Protein AF-0000000074579316 (afdb_homodimer)

Solvent-accessible surface area (backbone atoms only — not comparable to full-atom values): 9052 Å² total; per-residue (Å²): 106,76,42,41,49,76,72,46,48,65,29,41,30,30,28,72,85,68,45,52,38,27,25,34,63,45,39,34,28,31,66,82,79,35,32,50,54,26,35,30,27,44,66,36,94,74,20,88,62,74,72,35,94,82,63,50,35,78,43,57,41,86,37,53,75,48,77,76,86,42,36,31,25,46,46,83,76,66,63,72,79,124,106,76,42,41,50,78,74,45,48,65,29,41,30,32,27,71,86,68,45,51,40,26,24,34,64,46,40,33,29,31,66,84,80,36,31,50,53,25,33,30,28,46,68,36,94,75,20,87,62,72,73,37,92,82,68,54,34,76,44,56,42,86,37,53,74,48,76,78,86,42,37,32,25,45,45,82,77,64,64,74,80,123

Foldseek 3Di:
DDDDVVLQFQAWEAEPVGFGFFGFHAFDADPVVRDTQWTWGQGDPRHLDDQDPVRTDTGGPVQFDDDDRHTYGHVVVVPPPD/DDDDVVLQFQAWEAEPVGFGFFGFHAFDADPVVRDTQWTWGQGDPRHLDDQDPVRTDTGGPVQFDDDDRHTYGHVVVVPPPD

Structure (mmCIF, N/CA/C/O backbone):
data_AF-0000000074579316-model_v1
#
loop_
_entity.id
_entity.type
_entity.pdbx_description
1 polymer 'PRC-barrel domain-containing protein'
#
loop_
_atom_site.group_PDB
_atom_site.id
_atom_site.type_symbol
_atom_site.label_atom_id
_atom_site.label_alt_id
_atom_site.label_comp_id
_atom_site.label_asym_id
_atom_site.label_entity_id
_atom_site.label_seq_id
_atom_site.pdbx_PDB_ins_code
_atom_site.Cartn_x
_atom_site.Cartn_y
_atom_site.Cartn_z
_atom_site.occupancy
_atom_site.B_iso_or_equiv
_atom_site.auth_seq_id
_atom_site.auth_comp_id
_atom_site.auth_asym_id
_atom_site.auth_atom_id
_atom_site.pdbx_PDB_model_num
ATOM 1 N N . MET A 1 1 ? 14.195 -3.689 2.486 1 87.06 1 MET A N 1
ATOM 2 C CA . MET A 1 1 ? 14.086 -2.98 1.215 1 87.06 1 MET A CA 1
ATOM 3 C C . MET A 1 1 ? 12.742 -2.262 1.11 1 87.06 1 MET A C 1
ATOM 5 O O . MET A 1 1 ? 11.75 -2.695 1.705 1 87.06 1 MET A O 1
ATOM 9 N N . LYS A 1 2 ? 12.711 -1.121 0.513 1 94.12 2 LYS A N 1
ATOM 10 C CA . LYS A 1 2 ? 11.531 -0.271 0.383 1 94.12 2 LYS A CA 1
ATOM 11 C C . LYS A 1 2 ? 11.047 -0.227 -1.062 1 94.12 2 LYS A C 1
ATOM 13 O O . LYS A 1 2 ? 11.844 -0.279 -1.996 1 94.12 2 LYS A O 1
ATOM 18 N N . LEU A 1 3 ? 9.75 -0.25 -1.155 1 95.25 3 LEU A N 1
ATOM 19 C CA . LEU A 1 3 ? 9.18 -0.063 -2.484 1 95.25 3 LEU A CA 1
ATOM 20 C C . LEU A 1 3 ? 7.941 0.827 -2.426 1 95.25 3 LEU A C 1
ATOM 22 O O . LEU A 1 3 ? 7.375 1.041 -1.351 1 95.25 3 LEU A O 1
ATOM 26 N N . SER A 1 4 ? 7.605 1.386 -3.555 1 96.81 4 SER A N 1
ATOM 27 C CA . SER A 1 4 ? 6.395 2.191 -3.658 1 96.81 4 SER A CA 1
ATOM 28 C C . SER A 1 4 ? 5.254 1.4 -4.293 1 96.81 4 SER A C 1
ATOM 30 O O . SER A 1 4 ? 5.484 0.355 -4.906 1 96.81 4 SER A O 1
ATOM 32 N N . PHE A 1 5 ? 4.035 1.906 -4.113 1 97.88 5 PHE A N 1
ATOM 33 C CA . PHE A 1 5 ? 2.924 1.242 -4.789 1 97.88 5 PHE A CA 1
ATOM 34 C C . PHE A 1 5 ? 3.018 1.431 -6.297 1 97.88 5 PHE A C 1
ATOM 36 O O . PHE A 1 5 ? 2.693 0.52 -7.062 1 97.88 5 PHE A O 1
ATOM 43 N N . LYS A 1 6 ? 3.391 2.584 -6.699 1 96.81 6 LYS A N 1
ATOM 44 C CA . LYS A 1 6 ? 3.486 2.852 -8.133 1 96.81 6 LYS A CA 1
ATOM 45 C C . LYS A 1 6 ? 4.441 1.874 -8.805 1 96.81 6 LYS A C 1
ATOM 47 O O . LYS A 1 6 ? 4.238 1.495 -9.961 1 96.81 6 LYS A O 1
ATOM 52 N N . SER A 1 7 ? 5.5 1.479 -8.078 1 96.56 7 SER A N 1
ATOM 53 C CA . SER A 1 7 ? 6.43 0.501 -8.633 1 96.56 7 SER A CA 1
ATOM 54 C C . SER A 1 7 ? 5.848 -0.907 -8.578 1 96.56 7 SER A C 1
ATOM 56 O O . SER A 1 7 ? 6.254 -1.78 -9.352 1 96.56 7 SER A O 1
ATOM 58 N N . LEU A 1 8 ? 5.004 -1.162 -7.672 1 97.62 8 LEU A N 1
ATOM 59 C CA . LEU A 1 8 ? 4.402 -2.475 -7.465 1 97.62 8 LEU A CA 1
ATOM 60 C C . LEU A 1 8 ? 3.244 -2.701 -8.43 1 97.62 8 LEU A C 1
ATOM 62 O O . LEU A 1 8 ? 3.068 -3.809 -8.945 1 97.62 8 LEU A O 1
ATOM 66 N N . ASN A 1 9 ? 2.457 -1.656 -8.602 1 97.62 9 ASN A N 1
ATOM 67 C CA . ASN A 1 9 ? 1.292 -1.729 -9.477 1 97.62 9 ASN A CA 1
ATOM 68 C C . ASN A 1 9 ? 1.673 -2.209 -10.875 1 97.62 9 ASN A C 1
ATOM 70 O O . ASN A 1 9 ? 2.654 -1.737 -11.453 1 97.62 9 ASN A O 1
ATOM 74 N N . GLY A 1 10 ? 0.905 -3.172 -11.352 1 97.5 10 GLY A N 1
ATOM 75 C CA . GLY A 1 10 ? 1.122 -3.691 -12.688 1 97.5 10 GLY A CA 1
ATOM 76 C C . GLY A 1 10 ? 2.236 -4.719 -12.758 1 97.5 10 GLY A C 1
ATOM 77 O O . GLY A 1 10 ? 2.455 -5.34 -13.805 1 97.5 10 GLY A O 1
ATOM 78 N N . ARG A 1 11 ? 2.924 -4.945 -11.758 1 97.81 11 ARG A N 1
ATOM 79 C CA . ARG A 1 11 ? 4.012 -5.918 -11.758 1 97.81 11 ARG A CA 1
ATOM 80 C C . ARG A 1 11 ? 3.473 -7.34 -11.867 1 97.81 11 ARG A C 1
ATOM 82 O O . ARG A 1 11 ? 2.467 -7.68 -11.242 1 97.81 11 ARG A O 1
ATOM 89 N N . SER A 1 12 ? 4.254 -8.219 -12.547 1 98 12 SER A N 1
ATOM 90 C CA . SER A 1 12 ? 3.867 -9.617 -12.711 1 98 12 SER A CA 1
ATOM 91 C C . SER A 1 12 ? 4.02 -10.391 -11.406 1 98 12 SER A C 1
ATOM 93 O O . SER A 1 12 ? 4.957 -10.148 -10.641 1 98 12 SER A O 1
ATOM 95 N N . ILE A 1 13 ? 3.059 -11.289 -11.211 1 97.81 13 ILE A N 1
ATOM 96 C CA . ILE A 1 13 ? 3.1 -12.219 -10.086 1 97.81 13 ILE A CA 1
ATOM 97 C C . ILE A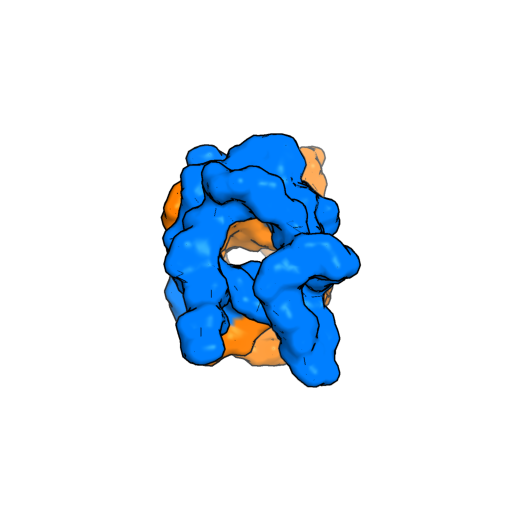 1 13 ? 3.322 -13.641 -10.594 1 97.81 13 ILE A C 1
ATOM 99 O O . ILE A 1 13 ? 2.598 -14.109 -11.469 1 97.81 13 ILE A O 1
ATOM 103 N N . VAL A 1 14 ? 4.293 -14.289 -10 1 97.44 14 VAL A N 1
ATOM 104 C CA . VAL A 1 14 ? 4.559 -15.68 -10.352 1 97.44 14 VAL A CA 1
ATOM 105 C C . VAL A 1 14 ? 4.613 -16.531 -9.086 1 97.44 14 VAL A C 1
ATOM 107 O O . VAL A 1 14 ? 4.918 -16.031 -8.008 1 97.44 14 VAL A O 1
ATOM 110 N N . GLY A 1 15 ? 4.273 -17.797 -9.266 1 96.5 15 GLY A N 1
ATOM 111 C CA . GLY A 1 15 ? 4.383 -18.75 -8.164 1 96.5 15 GLY A CA 1
ATOM 112 C C . GLY A 1 15 ? 5.77 -19.344 -8.031 1 96.5 15 GLY A C 1
ATOM 113 O O . GLY A 1 15 ? 6.516 -19.422 -9.008 1 96.5 15 GLY A O 1
ATOM 114 N N . SER A 1 16 ? 5.988 -19.812 -6.82 1 95.88 16 SER A N 1
ATOM 115 C CA . SER A 1 16 ? 7.289 -20.406 -6.508 1 95.88 16 SER A CA 1
ATOM 116 C C . SER A 1 16 ? 7.516 -21.688 -7.289 1 95.88 16 SER A C 1
ATOM 118 O O . SER A 1 16 ? 8.648 -22.156 -7.41 1 95.88 16 SER A O 1
ATOM 120 N N . LEU A 1 17 ? 6.5 -22.25 -7.828 1 93.75 17 LEU A N 1
ATOM 121 C CA . LEU A 1 17 ? 6.629 -23.484 -8.609 1 93.75 17 LEU A CA 1
ATOM 122 C C . LEU A 1 17 ? 6.535 -23.188 -10.102 1 93.75 17 LEU A C 1
ATOM 124 O O . LEU A 1 17 ? 6.426 -24.125 -10.914 1 93.75 17 LEU A O 1
ATOM 128 N N . GLY A 1 18 ? 6.582 -21.938 -10.367 1 94.56 18 GLY A N 1
ATOM 129 C CA . GLY A 1 18 ? 6.676 -21.562 -11.766 1 94.56 18 GLY A CA 1
ATOM 130 C C . GLY A 1 18 ? 5.336 -21.203 -12.383 1 94.56 18 GLY A C 1
ATOM 131 O O . GLY A 1 18 ? 5.227 -21.062 -13.602 1 94.56 18 GLY A O 1
ATOM 132 N N . SER A 1 19 ? 4.289 -21.094 -11.711 1 94.44 19 SER A N 1
ATOM 133 C CA . SER A 1 19 ? 2.996 -20.703 -12.258 1 94.44 19 SER A CA 1
ATOM 134 C C . SER A 1 19 ? 2.965 -19.219 -12.578 1 94.44 19 SER A C 1
ATOM 136 O O . SER A 1 19 ? 3.588 -18.406 -11.883 1 94.44 19 SER A O 1
ATOM 138 N N . ILE A 1 20 ? 2.252 -18.922 -13.68 1 95 20 ILE A N 1
ATOM 139 C CA . ILE A 1 20 ? 1.929 -17.531 -13.977 1 95 20 ILE A CA 1
ATOM 140 C C . ILE A 1 20 ? 0.592 -17.172 -13.336 1 95 20 ILE A C 1
ATOM 142 O O . ILE A 1 20 ? -0.456 -17.688 -13.734 1 95 20 ILE A O 1
ATOM 146 N N . ILE A 1 21 ? 0.662 -16.297 -12.383 1 93.69 21 ILE A N 1
ATOM 147 C CA . ILE A 1 21 ? -0.518 -15.969 -11.586 1 93.69 21 ILE A CA 1
ATOM 148 C C . ILE A 1 21 ? -1.256 -14.789 -12.211 1 93.69 21 ILE A C 1
ATOM 150 O O . ILE A 1 21 ? -2.467 -14.852 -12.438 1 93.69 21 ILE A O 1
ATOM 154 N N . GLY A 1 22 ? -0.572 -13.688 -12.461 1 95.38 22 GLY A N 1
ATOM 155 C CA . GLY A 1 22 ? -1.178 -12.477 -12.992 1 95.38 22 GLY A CA 1
ATOM 156 C C . GLY A 1 22 ? -0.361 -11.227 -12.719 1 95.38 22 GLY A C 1
ATOM 157 O O . GLY A 1 22 ? 0.868 -11.25 -12.82 1 95.38 22 GLY A O 1
ATOM 158 N N . THR A 1 23 ? -1.091 -10.148 -12.492 1 96.81 23 THR A N 1
ATOM 159 C CA . THR A 1 23 ? -0.422 -8.883 -12.211 1 96.81 23 THR A CA 1
ATOM 160 C C . THR A 1 23 ? -1.065 -8.188 -11.016 1 96.81 23 THR A C 1
ATOM 162 O O . THR A 1 23 ? -2.252 -8.383 -10.734 1 96.81 23 THR A O 1
ATOM 165 N N . VAL A 1 24 ? -0.238 -7.363 -10.312 1 97.12 24 VAL A N 1
ATOM 166 C CA . VAL A 1 24 ? -0.752 -6.594 -9.188 1 97.12 24 VAL A CA 1
ATOM 167 C C . VAL A 1 24 ? -1.685 -5.496 -9.695 1 97.12 24 VAL A C 1
ATOM 169 O O . VAL A 1 24 ? -1.307 -4.703 -10.562 1 97.12 24 VAL A O 1
ATOM 172 N N . ASP A 1 25 ? -2.871 -5.453 -9.18 1 96.5 25 ASP A N 1
ATOM 173 C CA . ASP A 1 25 ? -3.842 -4.422 -9.531 1 96.5 25 ASP A CA 1
ATOM 174 C C . ASP A 1 25 ? -3.984 -3.396 -8.414 1 96.5 25 ASP A C 1
ATOM 176 O O . ASP A 1 25 ? -4.051 -2.193 -8.672 1 96.5 25 ASP A O 1
ATOM 180 N N . ASP A 1 26 ? -4.109 -3.852 -7.211 1 97.44 26 ASP A N 1
ATOM 181 C CA . ASP A 1 26 ? -4.297 -3.025 -6.023 1 97.44 26 ASP A CA 1
ATOM 182 C C . ASP A 1 26 ? -3.834 -3.76 -4.766 1 97.44 26 ASP A C 1
ATOM 184 O O . ASP A 1 26 ? -3.342 -4.887 -4.848 1 97.44 26 ASP A O 1
ATOM 188 N N . ILE A 1 27 ? -3.877 -3.059 -3.674 1 97.75 27 ILE A N 1
ATOM 189 C CA . ILE A 1 27 ? -3.568 -3.672 -2.387 1 97.75 27 ILE A CA 1
ATOM 190 C C . ILE A 1 27 ? -4.676 -3.354 -1.385 1 97.75 27 ILE A C 1
ATOM 192 O O . ILE A 1 27 ? -5.375 -2.346 -1.52 1 97.75 27 ILE A O 1
ATOM 196 N N . VAL A 1 28 ? -4.871 -4.242 -0.486 1 97.25 28 VAL A N 1
ATOM 197 C CA . VAL A 1 28 ? -5.754 -4.035 0.655 1 97.25 28 VAL A CA 1
ATOM 198 C C . VAL A 1 28 ? -4.926 -3.799 1.916 1 97.25 28 VAL A C 1
ATOM 200 O O . VAL A 1 28 ? -4.031 -4.586 2.232 1 97.25 28 VAL A O 1
ATOM 203 N N . ILE A 1 29 ? -5.27 -2.768 2.625 1 97.94 29 ILE A N 1
ATOM 204 C CA . ILE A 1 29 ? -4.453 -2.301 3.74 1 97.94 29 ILE A CA 1
ATOM 205 C C . ILE A 1 29 ? -5.281 -2.305 5.023 1 97.94 29 ILE A C 1
ATOM 207 O O . ILE A 1 29 ? -6.453 -1.922 5.016 1 97.94 29 ILE A O 1
ATOM 211 N N . ASP A 1 30 ? -4.738 -2.777 6.109 1 97.56 30 ASP A N 1
ATOM 212 C CA . ASP A 1 30 ? -5.301 -2.523 7.434 1 97.56 30 ASP A CA 1
ATOM 213 C C . ASP A 1 30 ? -5.035 -1.085 7.875 1 97.56 30 ASP A C 1
ATOM 215 O O . ASP A 1 30 ? -3.898 -0.722 8.172 1 97.56 30 ASP A O 1
ATOM 219 N N . GLU A 1 31 ? -6.012 -0.296 7.941 1 94.62 31 GLU A N 1
ATOM 220 C CA . GLU A 1 31 ? -5.875 1.133 8.211 1 94.62 31 GLU A CA 1
ATOM 221 C C . GLU A 1 31 ? -5.238 1.382 9.57 1 94.62 31 GLU A C 1
ATOM 223 O O . GLU A 1 31 ? -4.496 2.35 9.75 1 94.62 31 GLU A O 1
ATOM 228 N N . LYS A 1 32 ? -5.473 0.589 10.516 1 94.19 32 LYS A N 1
ATOM 229 C CA . LYS A 1 32 ? -5.008 0.794 11.883 1 94.19 32 LYS A CA 1
ATOM 230 C C . LYS A 1 32 ? -3.521 0.479 12.016 1 94.19 32 LYS A C 1
ATOM 232 O O . LYS A 1 32 ? -2.766 1.25 12.609 1 94.19 32 LYS A O 1
ATOM 237 N N . THR A 1 33 ? -3.133 -0.579 11.406 1 95 33 THR A N 1
ATOM 238 C CA . THR A 1 33 ? -1.755 -1.016 11.594 1 95 33 THR A CA 1
ATOM 239 C C . THR A 1 33 ? -0.868 -0.518 10.461 1 95 33 THR A C 1
ATOM 241 O O . THR A 1 33 ? 0.356 -0.463 10.594 1 95 33 THR A O 1
ATOM 244 N N . GLY A 1 34 ? -1.455 -0.202 9.328 1 96.31 34 GLY A N 1
ATOM 245 C CA . GLY A 1 34 ? -0.673 0.161 8.156 1 96.31 34 GLY A CA 1
ATOM 246 C C . GLY A 1 34 ? -0.026 -1.032 7.48 1 96.31 34 GLY A C 1
ATOM 247 O O . GLY A 1 34 ? 0.999 -0.892 6.809 1 96.31 34 GLY A O 1
ATOM 248 N N . ARG A 1 35 ? -0.541 -2.191 7.699 1 97.19 35 ARG A N 1
ATOM 249 C CA . ARG A 1 35 ? -0.017 -3.396 7.062 1 97.19 35 ARG A CA 1
ATOM 250 C C . ARG A 1 35 ? -0.853 -3.779 5.848 1 97.19 35 ARG A C 1
ATOM 252 O O . ARG A 1 35 ? -2.082 -3.68 5.875 1 97.19 35 ARG A O 1
ATOM 259 N N . ILE A 1 36 ? -0.127 -4.289 4.828 1 98.19 36 ILE A N 1
ATOM 260 C CA . ILE A 1 36 ? -0.838 -4.855 3.688 1 98.19 36 ILE A CA 1
ATOM 261 C C . ILE A 1 36 ? -1.409 -6.219 4.062 1 98.19 36 ILE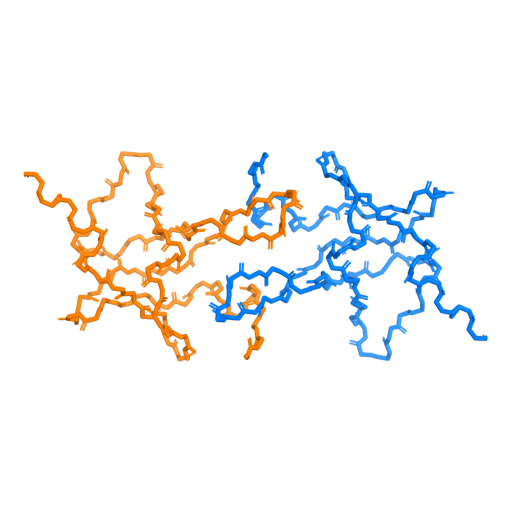 A C 1
ATOM 263 O O . ILE A 1 36 ? -0.682 -7.094 4.535 1 98.19 36 ILE A O 1
ATOM 267 N N . ILE A 1 37 ? -2.705 -6.332 3.822 1 97.5 37 ILE A N 1
ATOM 268 C CA . ILE A 1 37 ? -3.389 -7.594 4.086 1 97.5 37 ILE A CA 1
ATOM 269 C C . ILE A 1 37 ? -3.281 -8.508 2.865 1 97.5 37 ILE A C 1
ATOM 271 O O . ILE A 1 37 ? -2.922 -9.68 2.988 1 97.5 37 ILE A O 1
ATOM 275 N N . SER A 1 38 ? -3.588 -7.992 1.703 1 96.62 38 SER A N 1
ATOM 276 C CA . SER A 1 38 ? -3.602 -8.797 0.485 1 96.62 38 SER A CA 1
ATOM 277 C C . SER A 1 38 ? -3.328 -7.938 -0.747 1 96.62 38 SER A C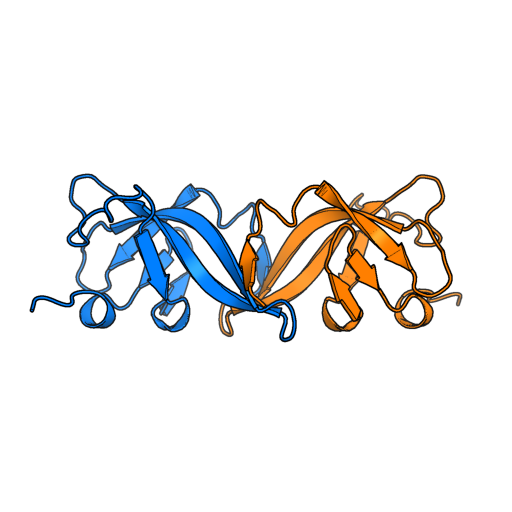 1
ATOM 279 O O . SER A 1 38 ? -3.441 -6.711 -0.693 1 96.62 38 SER A O 1
ATOM 281 N N . LEU A 1 39 ? -2.914 -8.625 -1.787 1 96.5 39 LEU A N 1
ATOM 282 C CA . LEU A 1 39 ? -2.875 -8.062 -3.133 1 96.5 39 LEU A CA 1
ATOM 283 C C . LEU A 1 39 ? -4.172 -8.359 -3.883 1 96.5 39 LEU A C 1
ATOM 285 O O . LEU A 1 39 ? -4.691 -9.477 -3.814 1 96.5 39 LEU A O 1
ATOM 289 N N . ASN A 1 40 ? -4.742 -7.301 -4.457 1 94.88 40 ASN A N 1
ATOM 290 C CA . ASN A 1 40 ? -5.742 -7.527 -5.496 1 94.88 40 ASN A CA 1
ATOM 291 C C . ASN A 1 40 ? -5.094 -7.703 -6.867 1 94.88 40 ASN A C 1
ATOM 293 O O . ASN A 1 40 ? -4.281 -6.875 -7.285 1 94.88 40 ASN A O 1
ATOM 297 N N . ILE A 1 41 ? -5.48 -8.773 -7.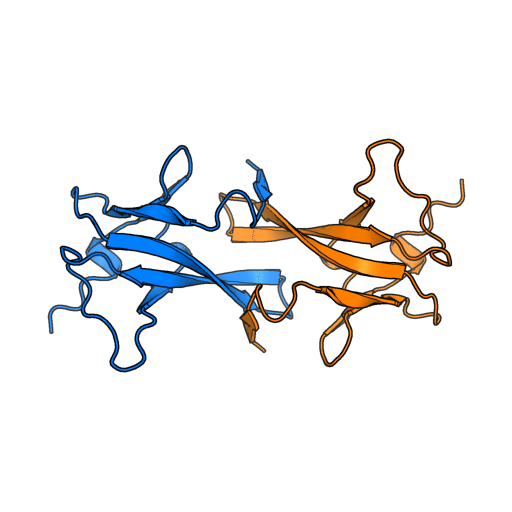52 1 94.62 41 ILE A N 1
ATOM 298 C CA . ILE A 1 41 ? -4.719 -9.094 -8.719 1 94.62 41 ILE A CA 1
ATOM 299 C C . ILE A 1 41 ? -5.66 -9.188 -9.922 1 94.62 41 ILE A C 1
ATOM 301 O O . ILE A 1 41 ? -6.863 -9.406 -9.758 1 94.62 41 ILE A O 1
ATOM 305 N N . GLU A 1 42 ? -5.172 -8.875 -11.055 1 93.06 42 GLU A N 1
ATOM 306 C CA . GLU A 1 42 ? -5.73 -9.289 -12.336 1 93.06 42 GLU A CA 1
ATOM 307 C C . GLU A 1 42 ? -5.152 -10.633 -12.789 1 93.06 42 GLU A C 1
ATOM 309 O O . GLU A 1 42 ? -4.004 -10.695 -13.234 1 93.06 42 GLU A O 1
ATOM 314 N N . PRO A 1 43 ? -5.941 -11.586 -12.719 1 91.88 43 PRO A N 1
ATOM 315 C CA . PRO A 1 43 ? -5.406 -12.914 -13.016 1 91.88 43 PRO A CA 1
ATOM 316 C C . PRO A 1 43 ? -5.016 -13.078 -14.484 1 91.88 43 PRO A C 1
ATOM 318 O O . PRO A 1 43 ? -5.672 -12.516 -15.367 1 91.88 43 PRO A O 1
ATOM 321 N N . SER A 1 44 ? -3.916 -13.875 -14.672 1 91.94 44 SER A N 1
ATOM 322 C CA . SER A 1 44 ? -3.582 -14.305 -16.031 1 91.94 44 SER A CA 1
ATOM 323 C C . SER A 1 44 ? -4.535 -15.391 -16.516 1 91.94 44 SER A C 1
ATOM 325 O O . SER A 1 44 ? -5.184 -16.062 -15.711 1 91.94 44 SER A O 1
ATOM 327 N N . GLU A 1 45 ? -4.625 -15.469 -17.828 1 89.5 45 GLU A N 1
ATOM 328 C CA . GLU A 1 45 ? -5.438 -16.547 -18.406 1 89.5 45 GLU A CA 1
ATOM 329 C C . GLU A 1 45 ? -4.945 -17.906 -17.953 1 89.5 45 GLU A C 1
ATOM 331 O O . GLU A 1 45 ? -5.734 -18.844 -17.828 1 89.5 45 GLU A O 1
ATOM 336 N N . GLN A 1 46 ? -3.682 -18.031 -17.672 1 89.19 46 GLN A N 1
ATOM 337 C CA . GLN A 1 46 ? -3.062 -19.312 -17.312 1 89.19 46 GLN A CA 1
ATOM 338 C C . GLN A 1 46 ? -3.023 -19.5 -15.797 1 89.19 46 GLN A C 1
ATOM 340 O O . GLN A 1 46 ? -2.492 -20.5 -15.305 1 89.19 46 GLN A O 1
ATOM 345 N N . SER A 1 47 ? -3.484 -18.609 -15.086 1 90.06 47 SER A N 1
ATOM 346 C CA . SER A 1 47 ? -3.391 -18.641 -13.633 1 90.06 47 SER A CA 1
ATOM 347 C C . SER A 1 47 ? -4.07 -19.891 -13.062 1 90.06 47 SER A C 1
ATOM 349 O O . SER A 1 47 ? -5.195 -20.219 -13.445 1 90.06 47 SER A O 1
ATOM 351 N N . PRO A 1 48 ? -3.422 -20.531 -12.156 1 85.88 48 PRO A N 1
ATOM 352 C CA . PRO A 1 48 ? -4.102 -21.641 -11.477 1 85.88 48 PRO A CA 1
ATOM 353 C C . PRO A 1 48 ? -5.203 -21.156 -10.539 1 85.88 48 PRO A C 1
ATOM 355 O O . PRO A 1 48 ? -5.973 -21.969 -10.016 1 85.88 48 PRO A O 1
ATOM 358 N N . ILE A 1 49 ? -5.203 -19.891 -10.273 1 79.62 49 ILE A N 1
ATOM 359 C CA . ILE A 1 49 ? -6.223 -19.312 -9.406 1 79.62 49 ILE A CA 1
ATOM 360 C C . ILE A 1 49 ? -7.449 -18.938 -10.242 1 79.62 49 ILE A C 1
ATOM 362 O O . ILE A 1 49 ? -7.332 -18.25 -11.25 1 79.62 49 ILE A O 1
ATOM 366 N N . SER A 1 50 ? -8.594 -19.484 -9.812 1 74.25 50 SER A N 1
ATOM 367 C CA . SER A 1 50 ? -9.82 -19.172 -10.523 1 74.25 50 SER A CA 1
ATOM 368 C C . SER A 1 50 ? -10.266 -17.734 -10.242 1 74.25 50 SER A C 1
ATOM 370 O O . SER A 1 50 ? -10.203 -17.281 -9.102 1 74.25 50 SER A O 1
ATOM 372 N N . PRO A 1 51 ? -10.469 -17.062 -11.383 1 68.44 51 PRO A N 1
ATOM 373 C CA . PRO A 1 51 ? -10.992 -15.727 -11.141 1 68.44 51 PRO A CA 1
ATOM 374 C C . PRO A 1 51 ? -12.25 -15.727 -10.273 1 68.44 51 PRO A C 1
ATOM 376 O O . PRO A 1 51 ? -13.062 -16.656 -10.359 1 68.44 51 PRO A O 1
ATOM 379 N N . SER A 1 52 ? -12.203 -15.031 -9.148 1 63.5 52 SER A N 1
ATOM 380 C CA . SER A 1 52 ? -13.461 -14.883 -8.43 1 63.5 52 SER A CA 1
ATOM 381 C C . SER A 1 52 ? -14.5 -14.156 -9.273 1 63.5 52 SER A C 1
ATOM 383 O O . SER A 1 52 ? -14.148 -13.445 -10.227 1 63.5 52 SER A O 1
ATOM 385 N N . SER A 1 53 ? -15.734 -14.648 -9.094 1 57.97 53 SER A N 1
ATOM 386 C CA . SER A 1 53 ? -16.859 -14.07 -9.82 1 57.97 53 SER A CA 1
ATOM 387 C C . SER A 1 53 ? -16.734 -12.555 -9.938 1 57.97 53 SER A C 1
ATOM 389 O O . SER A 1 53 ? -17.234 -11.953 -10.891 1 57.97 53 SER A O 1
ATOM 391 N N . GLU A 1 54 ? -16.156 -11.953 -8.969 1 56.5 54 GLU A N 1
ATOM 392 C CA . GLU A 1 54 ? -16.172 -10.5 -9.023 1 56.5 54 GLU A CA 1
ATOM 393 C C . GLU A 1 54 ? -14.883 -9.961 -9.656 1 56.5 54 GLU A C 1
ATOM 395 O O . GLU A 1 54 ? -14.703 -8.75 -9.773 1 56.5 54 GLU A O 1
ATOM 400 N N . ASN A 1 55 ? -14.172 -10.789 -10.422 1 55.44 55 ASN A N 1
ATOM 401 C CA . ASN A 1 55 ? -13.062 -10.422 -11.289 1 55.44 55 ASN A CA 1
ATOM 402 C C . ASN A 1 55 ? -11.828 -10.031 -10.492 1 55.44 55 ASN A C 1
ATOM 404 O O . ASN A 1 55 ? -10.891 -9.445 -11.031 1 55.44 55 ASN A O 1
ATOM 408 N N . TYR A 1 56 ? -11.875 -9.93 -9.211 1 61.47 56 TYR A N 1
ATOM 409 C CA . TYR A 1 56 ? -10.672 -9.617 -8.445 1 61.47 56 TYR A CA 1
ATOM 410 C C . TYR A 1 56 ? -10.289 -10.781 -7.543 1 61.47 56 TYR A C 1
ATOM 412 O O . TYR A 1 56 ? -11.156 -11.484 -7.02 1 61.47 56 TYR A O 1
ATOM 420 N N . THR A 1 57 ? -9.125 -11.297 -7.844 1 82.81 57 THR A N 1
ATOM 421 C CA . THR A 1 57 ? -8.609 -12.32 -6.945 1 82.81 57 THR A CA 1
ATOM 422 C C . THR A 1 57 ? -7.688 -11.711 -5.895 1 82.81 57 THR A C 1
ATOM 424 O O . THR A 1 57 ? -7.02 -10.703 -6.156 1 82.81 57 THR A O 1
ATOM 427 N N . PHE A 1 58 ? -7.848 -12.234 -4.762 1 89.44 58 PHE A N 1
ATOM 428 C CA . PHE A 1 58 ? -7.047 -11.781 -3.635 1 89.44 58 PHE A CA 1
ATOM 429 C C . PHE A 1 58 ? -5.934 -12.773 -3.326 1 89.44 58 PHE A C 1
ATOM 431 O O . PHE A 1 58 ? -6.164 -13.984 -3.289 1 89.44 58 PHE A O 1
ATOM 438 N N . VAL A 1 59 ? -4.723 -12.273 -3.209 1 93.06 59 VAL A N 1
ATOM 439 C CA . VAL A 1 59 ? -3.561 -13.039 -2.771 1 93.06 59 VAL A CA 1
ATOM 440 C C . VAL A 1 59 ? -3.049 -12.484 -1.442 1 93.06 59 VAL A C 1
ATOM 442 O O . VAL A 1 59 ? -2.635 -11.328 -1.364 1 93.06 59 VAL A O 1
ATOM 445 N N . PRO A 1 60 ? -3.072 -13.32 -0.405 1 96 60 PRO A N 1
ATOM 446 C CA . PRO A 1 60 ? -2.551 -12.82 0.869 1 96 60 PRO A CA 1
ATOM 447 C C . PRO A 1 60 ? -1.093 -12.375 0.777 1 96 60 PRO A C 1
ATOM 449 O O . PRO A 1 60 ? -0.265 -13.086 0.196 1 96 60 PRO A O 1
ATOM 452 N N . TYR A 1 61 ? -0.805 -11.211 1.409 1 97.31 61 TYR A N 1
ATOM 453 C CA . TYR A 1 61 ? 0.551 -10.68 1.295 1 97.31 61 TYR A CA 1
ATOM 454 C C . TYR A 1 61 ? 1.557 -11.617 1.955 1 97.31 61 TYR A C 1
ATOM 456 O O . TYR A 1 61 ? 2.711 -11.695 1.531 1 97.31 61 TYR A O 1
ATOM 464 N N . ARG A 1 62 ? 1.156 -12.328 2.969 1 97.06 62 ARG A N 1
ATOM 465 C CA . ARG A 1 62 ? 2.047 -13.227 3.701 1 97.06 62 ARG A CA 1
ATOM 466 C C . ARG A 1 62 ? 2.6 -14.312 2.787 1 97.06 62 ARG A C 1
ATOM 468 O O . ARG A 1 62 ? 3.562 -15 3.141 1 97.06 62 ARG A O 1
ATOM 475 N N . THR A 1 63 ? 1.951 -14.516 1.649 1 96.81 63 THR A N 1
ATOM 476 C CA . THR A 1 63 ? 2.451 -15.539 0.739 1 96.81 63 THR A CA 1
ATOM 477 C C . THR A 1 63 ? 3.598 -15 -0.108 1 96.81 63 THR A C 1
ATOM 479 O O . THR A 1 63 ? 4.297 -15.758 -0.778 1 96.81 63 THR A O 1
ATOM 482 N N . VAL A 1 64 ? 3.779 -13.719 -0.189 1 97.94 64 VAL A N 1
ATOM 483 C CA . VAL A 1 64 ? 4.852 -13.102 -0.968 1 97.94 64 VAL A CA 1
ATOM 484 C C . VAL A 1 64 ? 6.203 -13.492 -0.38 1 97.94 64 VAL A C 1
ATOM 486 O O . VAL A 1 64 ? 6.441 -13.32 0.818 1 97.94 64 VAL A O 1
ATOM 489 N N . THR A 1 65 ? 7.09 -13.945 -1.243 1 97.06 65 THR A N 1
ATOM 490 C CA . THR A 1 65 ? 8.375 -14.43 -0.761 1 97.06 65 THR A CA 1
ATOM 491 C C . THR A 1 65 ? 9.516 -13.547 -1.27 1 97.06 65 THR A C 1
ATOM 493 O O . THR A 1 65 ? 10.578 -13.484 -0.656 1 97.06 65 THR A O 1
ATOM 496 N N . ALA A 1 66 ? 9.305 -12.883 -2.414 1 96.44 66 ALA A N 1
ATOM 497 C CA . ALA A 1 66 ? 10.32 -11.984 -2.969 1 96.44 66 ALA A CA 1
ATOM 498 C C . ALA A 1 66 ? 9.703 -11 -3.953 1 96.44 66 ALA A C 1
ATOM 500 O O . ALA A 1 66 ? 8.734 -11.32 -4.645 1 96.44 66 ALA A O 1
ATOM 501 N N . ILE A 1 67 ? 10.305 -9.82 -3.988 1 97.75 67 ILE A N 1
ATOM 502 C CA . ILE A 1 67 ? 9.961 -8.82 -4.996 1 97.75 67 ILE A CA 1
ATOM 503 C C . ILE A 1 67 ? 11.242 -8.258 -5.625 1 97.75 67 ILE A C 1
ATOM 505 O O . ILE A 1 67 ? 12.078 -7.684 -4.93 1 97.75 67 ILE A O 1
ATOM 509 N N . ARG A 1 68 ? 11.359 -8.344 -6.883 1 94.75 68 ARG A N 1
ATOM 510 C CA . ARG A 1 68 ? 12.414 -7.727 -7.688 1 94.75 68 ARG A CA 1
ATOM 511 C C . ARG A 1 68 ? 11.852 -7.188 -9 1 94.75 68 ARG A C 1
ATOM 513 O O . ARG A 1 68 ? 11.273 -6.098 -9.031 1 94.75 68 ARG A O 1
ATOM 520 N N . ASP A 1 69 ? 11.984 -7.984 -10.023 1 96.81 69 ASP A N 1
ATOM 521 C CA . ASP A 1 69 ? 11.328 -7.625 -11.281 1 96.81 69 ASP A CA 1
ATOM 522 C C . ASP A 1 69 ? 9.891 -8.125 -11.312 1 96.81 69 ASP A C 1
ATOM 524 O O . ASP A 1 69 ? 9.039 -7.531 -11.969 1 96.81 69 ASP A O 1
ATOM 528 N N . VAL A 1 70 ? 9.695 -9.211 -10.633 1 98.06 70 VAL A N 1
ATOM 529 C CA . VAL A 1 70 ? 8.367 -9.773 -10.445 1 98.06 70 VAL A CA 1
ATOM 530 C C . VAL A 1 70 ? 8.109 -9.992 -8.953 1 98.06 70 VAL A C 1
ATOM 532 O O . VAL A 1 70 ? 9.016 -9.875 -8.133 1 98.06 70 VAL A O 1
ATOM 535 N N . VAL A 1 71 ? 6.824 -10.211 -8.648 1 98.44 71 VAL A N 1
ATOM 536 C CA . VAL A 1 71 ? 6.434 -10.648 -7.316 1 98.44 71 VAL A CA 1
ATOM 537 C C . VAL A 1 71 ? 6.355 -12.18 -7.281 1 98.44 71 VAL A C 1
ATOM 539 O O . VAL A 1 71 ? 5.598 -12.781 -8.039 1 98.44 71 VAL A O 1
ATOM 542 N N . VAL A 1 72 ? 7.074 -12.75 -6.41 1 98.31 72 VAL A N 1
ATOM 543 C CA . VAL A 1 72 ? 7.039 -14.195 -6.242 1 98.31 72 VAL A CA 1
ATOM 544 C C . VAL A 1 72 ? 6.195 -14.555 -5.02 1 98.31 72 VAL A C 1
ATOM 546 O O . VAL A 1 72 ? 6.367 -13.969 -3.947 1 98.31 72 VAL A O 1
ATOM 549 N N . ILE A 1 73 ? 5.293 -15.539 -5.215 1 97.44 73 ILE A N 1
ATOM 550 C CA . ILE A 1 73 ? 4.477 -15.969 -4.082 1 97.44 73 ILE A CA 1
ATOM 551 C C . ILE A 1 73 ? 4.645 -17.469 -3.869 1 97.44 73 ILE A C 1
ATOM 553 O O . ILE A 1 73 ? 5.039 -18.203 -4.785 1 97.44 73 ILE A O 1
ATOM 557 N N . ASP A 1 74 ? 4.383 -17.859 -2.635 1 96.88 74 ASP A N 1
ATOM 558 C CA . ASP A 1 74 ? 4.273 -19.281 -2.324 1 96.88 74 ASP A CA 1
ATOM 559 C C . ASP A 1 74 ? 2.947 -19.844 -2.822 1 96.88 74 ASP A C 1
ATOM 561 O O . ASP A 1 74 ? 1.928 -19.75 -2.135 1 96.88 74 ASP A O 1
ATOM 565 N N . GLU A 1 75 ? 3.014 -20.453 -3.902 1 92.31 75 GLU A N 1
ATOM 566 C CA . GLU A 1 75 ? 1.767 -20.859 -4.543 1 92.31 75 GLU A CA 1
ATOM 567 C C . GLU A 1 75 ? 1.162 -22.078 -3.842 1 92.31 75 GLU A C 1
ATOM 569 O O . GLU A 1 75 ? 0.001 -22.422 -4.074 1 92.31 75 GLU A O 1
ATOM 574 N N . SER A 1 76 ? 1.826 -22.734 -2.975 1 91.38 76 SER A N 1
ATOM 575 C CA . SER A 1 76 ? 1.279 -23.844 -2.203 1 91.38 76 SER A CA 1
ATOM 576 C C . SER A 1 76 ? 0.239 -23.359 -1.198 1 91.38 76 SER A C 1
ATOM 578 O O . SER A 1 76 ? -0.569 -24.141 -0.705 1 91.38 76 SER A O 1
ATOM 580 N N . LYS A 1 77 ? 0.252 -22.109 -0.967 1 88.25 77 LYS A N 1
ATOM 581 C CA . LYS A 1 77 ? -0.643 -21.531 0.035 1 88.25 77 LYS A CA 1
ATOM 582 C C . LYS A 1 77 ? -1.896 -20.953 -0.614 1 88.25 77 LYS A C 1
ATOM 584 O O . LYS A 1 77 ? -2.787 -20.453 0.078 1 88.25 77 LYS A O 1
ATOM 589 N N . ILE A 1 78 ? -1.994 -20.797 -1.836 1 80.75 78 ILE A N 1
ATOM 590 C CA . ILE A 1 78 ? -3.16 -20.219 -2.488 1 80.75 78 ILE A CA 1
ATOM 591 C C . ILE A 1 78 ? -3.994 -21.312 -3.141 1 80.75 78 ILE A C 1
ATOM 593 O O . ILE A 1 78 ? -5.18 -21.125 -3.424 1 80.75 78 ILE A O 1
ATOM 597 N N . ASN A 1 79 ? -3.498 -22.391 -3.672 1 63.62 79 ASN A N 1
ATOM 598 C CA . ASN A 1 79 ? -4.156 -23.5 -4.352 1 63.62 79 ASN A CA 1
ATOM 599 C C . ASN A 1 79 ? -5.148 -24.219 -3.436 1 63.62 79 ASN A C 1
ATOM 601 O O . ASN A 1 79 ? -4.762 -24.781 -2.408 1 63.62 79 ASN A O 1
ATOM 605 N N . ALA A 1 80 ? -6.254 -23.516 -2.93 1 51.34 80 ALA A N 1
ATOM 606 C CA . ALA A 1 80 ? -7.227 -24.422 -2.32 1 51.34 80 ALA A CA 1
ATOM 607 C C . ALA A 1 80 ? -7.754 -25.422 -3.342 1 51.34 80 ALA A C 1
ATOM 609 O O . ALA A 1 80 ? -8.539 -25.078 -4.223 1 51.34 80 ALA A O 1
ATOM 610 N N . LYS A 1 81 ? -7.141 -26.203 -4.078 1 45.22 81 LYS A N 1
ATOM 611 C CA . LYS A 1 81 ? -7.844 -27.375 -4.574 1 45.22 81 LYS A CA 1
ATOM 612 C C . LYS A 1 81 ? -8.609 -28.078 -3.453 1 45.22 81 LYS A C 1
ATOM 614 O O . LYS A 1 81 ? -8.016 -28.547 -2.48 1 45.22 81 LYS A O 1
ATOM 619 N N . ALA A 1 82 ? -9.812 -27.641 -3.055 1 36.25 82 ALA A N 1
ATOM 620 C CA . ALA A 1 82 ? -10.789 -28.594 -2.566 1 36.25 82 ALA A CA 1
ATOM 621 C C . ALA A 1 82 ? -11.172 -29.594 -3.658 1 36.25 82 ALA A C 1
ATOM 623 O O . ALA A 1 82 ? -11.234 -29.234 -4.84 1 36.25 82 ALA A O 1
ATOM 624 N N . MET B 1 1 ? -10.336 -1.969 10.266 1 87.25 1 MET B N 1
ATOM 625 C CA . MET B 1 1 ? -10.922 -1.494 9.016 1 87.25 1 MET B CA 1
ATOM 626 C C . MET B 1 1 ? -9.93 -1.652 7.859 1 87.25 1 MET B C 1
ATOM 628 O O . MET B 1 1 ? -8.719 -1.604 8.07 1 87.25 1 MET B O 1
ATOM 632 N N . LYS B 1 2 ? -10.406 -2 6.707 1 94.12 2 LYS B N 1
ATOM 633 C CA . LYS B 1 2 ? -9.602 -2.256 5.516 1 94.12 2 LYS B CA 1
ATOM 634 C C . LYS B 1 2 ? -9.82 -1.175 4.461 1 94.12 2 LYS B C 1
ATOM 636 O O . LYS B 1 2 ? -10.93 -0.645 4.332 1 94.12 2 LYS B O 1
ATOM 641 N N . LEU B 1 3 ? -8.727 -0.831 3.848 1 95.31 3 LEU B N 1
ATOM 642 C CA . LEU B 1 3 ? -8.852 0.086 2.721 1 95.31 3 LEU B CA 1
ATOM 643 C C . LEU B 1 3 ? -7.922 -0.321 1.583 1 95.31 3 LEU B C 1
ATOM 645 O O . LEU B 1 3 ? -6.996 -1.109 1.784 1 95.31 3 LEU B O 1
ATOM 649 N N . SER B 1 4 ? -8.25 0.156 0.41 1 96.81 4 SER B N 1
ATOM 650 C CA . SER B 1 4 ? -7.395 -0.083 -0.749 1 96.81 4 SER B CA 1
ATOM 651 C C . SER B 1 4 ? -6.527 1.132 -1.056 1 96.81 4 SER B C 1
ATOM 653 O O . SER B 1 4 ? -6.785 2.229 -0.556 1 96.81 4 SER B O 1
ATOM 655 N N . PHE B 1 5 ? -5.469 0.906 -1.855 1 97.88 5 PHE B N 1
ATOM 656 C CA . PHE B 1 5 ? -4.672 2.057 -2.262 1 97.88 5 PHE B CA 1
ATOM 657 C C . PHE B 1 5 ? -5.469 2.965 -3.193 1 97.88 5 PHE B C 1
ATOM 659 O O . PHE B 1 5 ? -5.348 4.188 -3.129 1 97.88 5 PHE B O 1
ATOM 666 N N . LYS B 1 6 ? -6.203 2.377 -4.059 1 96.88 6 LYS B N 1
ATOM 667 C CA . LYS B 1 6 ? -6.984 3.172 -5 1 96.88 6 LYS B CA 1
ATOM 668 C C . LYS B 1 6 ? -7.926 4.121 -4.266 1 96.88 6 LYS B C 1
ATOM 670 O O . LYS B 1 6 ? -8.188 5.23 -4.738 1 96.88 6 LYS B O 1
ATOM 675 N N . SER B 1 7 ? -8.43 3.664 -3.105 1 96.62 7 SER B N 1
ATOM 676 C CA . SER B 1 7 ? -9.297 4.531 -2.316 1 96.62 7 SER B CA 1
ATOM 677 C C . SER B 1 7 ? -8.484 5.582 -1.562 1 96.62 7 SER B C 1
ATOM 679 O O . SER B 1 7 ? -9.016 6.633 -1.188 1 96.62 7 SER B O 1
ATOM 681 N N . LEU B 1 8 ? -7.293 5.293 -1.264 1 97.69 8 LEU B N 1
ATOM 682 C CA . LEU B 1 8 ? -6.414 6.172 -0.498 1 97.69 8 LEU B CA 1
ATOM 683 C C . LEU B 1 8 ? -5.789 7.234 -1.395 1 97.69 8 LEU B C 1
ATOM 685 O O . LEU B 1 8 ? -5.648 8.391 -0.987 1 97.69 8 LEU B O 1
ATOM 689 N N . ASN B 1 9 ? -5.395 6.805 -2.568 1 97.62 9 ASN B N 1
ATOM 690 C CA . ASN B 1 9 ? -4.758 7.699 -3.529 1 97.62 9 ASN B CA 1
ATOM 691 C C . ASN B 1 9 ? -5.617 8.93 -3.803 1 97.62 9 ASN B C 1
ATOM 693 O O . ASN B 1 9 ? -6.824 8.812 -4.016 1 97.62 9 ASN B O 1
ATOM 697 N N . GLY B 1 10 ? -4.969 10.078 -3.736 1 97.5 10 GLY B N 1
ATOM 698 C CA . GLY B 1 10 ? -5.648 11.328 -4.027 1 97.5 10 GLY B CA 1
ATOM 699 C C . GLY B 1 10 ? -6.445 11.859 -2.848 1 97.5 10 GLY B C 1
ATOM 700 O O . GLY B 1 10 ? -6.977 12.969 -2.902 1 97.5 10 GLY B O 1
ATOM 701 N N . ARG B 1 11 ? -6.547 11.164 -1.821 1 97.81 11 ARG B N 1
ATOM 702 C CA . ARG B 1 11 ? -7.301 11.617 -0.657 1 97.81 11 ARG B CA 1
ATOM 703 C C . ARG B 1 11 ? -6.594 12.789 0.031 1 97.81 11 ARG B C 1
ATOM 705 O O . ARG B 1 11 ? -5.371 12.781 0.169 1 97.81 11 ARG B O 1
ATOM 712 N N . SER B 1 12 ? -7.406 13.711 0.605 1 98.06 12 SER B N 1
ATOM 713 C CA . SER B 1 12 ? -6.859 14.859 1.317 1 98.06 12 SER B CA 1
ATOM 714 C C . SER B 1 12 ? -6.258 14.445 2.654 1 98.06 12 SER B C 1
ATOM 716 O O . SER B 1 12 ? -6.785 13.562 3.334 1 98.06 12 SER B O 1
ATOM 718 N N . ILE B 1 13 ? -5.145 15.117 2.959 1 97.88 13 ILE B N 1
ATOM 719 C CA . ILE B 1 13 ? -4.496 14.953 4.254 1 97.88 13 ILE B CA 1
ATOM 720 C C . ILE B 1 13 ? -4.625 16.234 5.066 1 97.88 13 ILE B C 1
ATOM 722 O O . ILE B 1 13 ? -4.289 17.328 4.582 1 97.88 13 ILE B O 1
ATOM 726 N N . VAL B 1 14 ? -5.086 16.078 6.285 1 97.5 14 VAL B N 1
ATOM 727 C CA . VAL B 1 14 ? -5.195 17.234 7.18 1 97.5 14 VAL B CA 1
ATOM 728 C C . VAL B 1 14 ? -4.508 16.922 8.508 1 97.5 14 VAL B C 1
ATOM 730 O O . VAL B 1 14 ? -4.391 15.758 8.898 1 97.5 14 VAL B O 1
ATOM 733 N N . GLY B 1 15 ? -4.039 17.969 9.141 1 96.5 15 GLY B N 1
ATOM 734 C CA . GLY B 1 15 ? -3.449 17.828 10.469 1 96.5 15 GLY B CA 1
ATOM 735 C C . GLY B 1 15 ? -4.473 17.875 11.586 1 96.5 15 GLY B C 1
ATOM 736 O O . GLY B 1 15 ? -5.543 18.469 11.43 1 96.5 15 GLY B O 1
ATOM 737 N N . SER B 1 16 ? -4.02 17.312 12.68 1 95.88 16 SER B N 1
ATOM 738 C CA . SER B 1 16 ? -4.895 17.234 13.852 1 95.88 16 SER B CA 1
ATOM 739 C C . SER B 1 16 ? -5.172 18.609 14.422 1 95.88 16 SER B C 1
ATOM 741 O O . SER B 1 16 ? -6.113 18.797 15.195 1 95.88 16 SER B O 1
ATOM 743 N N . LEU B 1 17 ? -4.418 19.578 14.07 1 93.81 17 LEU B N 1
ATOM 744 C CA . LEU B 1 17 ? -4.629 20.938 14.555 1 93.81 17 LEU B CA 1
ATOM 745 C C . LEU B 1 17 ? -5.27 21.812 13.477 1 93.81 17 LEU B C 1
ATOM 747 O O . LEU B 1 17 ? -5.344 23.031 13.625 1 93.81 17 LEU B O 1
ATOM 751 N N . GLY B 1 18 ? -5.691 21.125 12.469 1 94.62 18 GLY B N 1
ATOM 752 C CA . GLY B 1 18 ? -6.48 21.828 11.461 1 94.62 18 GLY B CA 1
ATOM 753 C C . GLY B 1 18 ? -5.66 22.281 10.273 1 94.62 18 GLY B C 1
ATOM 754 O O . GLY B 1 18 ? -6.141 23.047 9.438 1 94.62 18 GLY B O 1
ATOM 755 N N . SER B 1 19 ? -4.473 21.953 10.102 1 94.5 19 SER B N 1
ATOM 756 C CA . SER B 1 19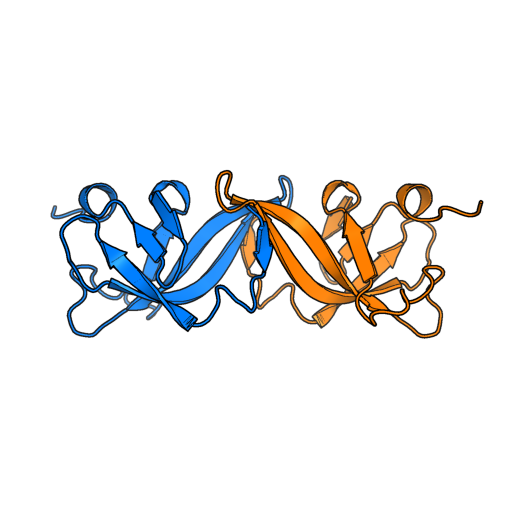 ? -3.67 22.312 8.945 1 94.5 19 SER B CA 1
ATOM 757 C C . SER B 1 19 ? -4.094 21.531 7.707 1 94.5 19 SER B C 1
ATOM 759 O O . SER B 1 19 ? -4.496 20.359 7.812 1 94.5 19 SER B O 1
ATOM 761 N N . ILE B 1 20 ? -4.004 22.25 6.57 1 95.06 20 ILE B N 1
ATOM 762 C CA . ILE B 1 20 ? -4.137 21.562 5.285 1 95.06 20 ILE B CA 1
ATOM 763 C C . ILE B 1 20 ? -2.758 21.125 4.793 1 95.06 20 ILE B C 1
ATOM 765 O O . ILE B 1 20 ? -1.913 21.969 4.469 1 95.06 20 ILE B O 1
ATOM 769 N N . ILE B 1 21 ? -2.574 19.844 4.738 1 93.75 21 ILE B N 1
ATOM 770 C CA . ILE B 1 21 ? -1.257 19.297 4.434 1 93.75 21 ILE B CA 1
ATOM 771 C C . ILE B 1 21 ? -1.126 19.078 2.93 1 93.75 21 ILE B C 1
ATOM 773 O O . ILE B 1 21 ? -0.154 19.516 2.312 1 93.75 21 ILE B O 1
ATOM 777 N N . GLY B 1 22 ? -2.051 18.359 2.342 1 95.44 22 GLY B N 1
ATOM 778 C CA . GLY B 1 22 ? -2.002 18.031 0.928 1 95.44 22 GLY B CA 1
ATOM 779 C C . GLY B 1 22 ? -2.842 16.812 0.57 1 95.44 22 GLY B C 1
ATOM 780 O O . GLY B 1 22 ? -3.949 16.641 1.085 1 95.44 22 GLY B O 1
ATOM 781 N N . THR B 1 23 ? -2.326 16.062 -0.397 1 96.88 23 THR B N 1
ATOM 782 C CA . THR B 1 23 ? -3.035 14.867 -0.824 1 96.88 23 THR B CA 1
ATOM 783 C C . THR B 1 23 ? -2.08 13.68 -0.924 1 96.88 23 THR B C 1
ATOM 785 O O . THR B 1 23 ? -0.883 13.859 -1.157 1 96.88 23 THR B O 1
ATOM 788 N N . VAL B 1 24 ? -2.658 12.453 -0.742 1 97.06 24 VAL B N 1
ATOM 789 C CA . VAL B 1 24 ? -1.862 11.234 -0.878 1 97.06 24 VAL B CA 1
ATOM 790 C C . VAL B 1 24 ? -1.494 11.023 -2.346 1 97.06 24 VAL B C 1
ATOM 792 O O . VAL B 1 24 ? -2.367 11.016 -3.215 1 97.06 24 VAL B O 1
ATOM 795 N N . ASP B 1 25 ? -0.245 10.867 -2.615 1 96.44 25 ASP B N 1
ATOM 796 C CA . ASP B 1 25 ? 0.241 10.602 -3.965 1 96.44 25 ASP B CA 1
ATOM 797 C C . ASP B 1 25 ? 0.661 9.141 -4.117 1 96.44 25 ASP B C 1
ATOM 799 O O . ASP B 1 25 ? 0.364 8.508 -5.133 1 96.44 25 ASP B O 1
ATOM 803 N N . ASP B 1 26 ? 1.394 8.633 -3.182 1 97.44 26 ASP B N 1
ATOM 804 C CA . ASP B 1 26 ? 1.917 7.273 -3.18 1 97.44 26 ASP B CA 1
ATOM 805 C C . ASP B 1 26 ? 2.217 6.805 -1.758 1 97.44 26 ASP B C 1
ATOM 807 O O . ASP B 1 26 ? 1.976 7.531 -0.793 1 97.44 26 ASP B O 1
ATOM 811 N N . ILE B 1 27 ? 2.605 5.566 -1.654 1 97.69 27 ILE B N 1
ATOM 812 C CA . ILE B 1 27 ? 3.031 5.02 -0.37 1 97.69 27 ILE B CA 1
ATOM 813 C C . ILE B 1 27 ? 4.379 4.324 -0.525 1 97.69 27 ILE B C 1
ATOM 815 O O . ILE B 1 27 ? 4.727 3.865 -1.617 1 97.69 27 ILE B O 1
ATOM 819 N N . VAL B 1 28 ? 5.125 4.352 0.514 1 97.19 28 VAL B N 1
ATOM 820 C CA . VAL B 1 28 ? 6.367 3.59 0.614 1 97.19 28 VAL B CA 1
ATOM 821 C C . VAL B 1 28 ? 6.156 2.381 1.522 1 97.19 28 VAL B C 1
ATOM 823 O O . VAL B 1 28 ? 5.672 2.52 2.648 1 97.19 28 VAL B O 1
ATOM 826 N N . ILE B 1 29 ? 6.57 1.247 1.041 1 97.94 29 ILE B N 1
ATOM 827 C CA . ILE B 1 29 ? 6.262 -0.016 1.702 1 97.94 29 ILE B CA 1
ATOM 828 C C . ILE B 1 29 ? 7.559 -0.746 2.051 1 97.94 29 ILE B C 1
ATOM 830 O O . ILE B 1 29 ? 8.5 -0.761 1.257 1 97.94 29 ILE B O 1
ATOM 834 N N . ASP B 1 30 ? 7.656 -1.298 3.227 1 97.62 30 ASP B N 1
ATOM 835 C CA . ASP B 1 30 ? 8.688 -2.287 3.533 1 97.62 30 ASP B CA 1
ATOM 836 C C . ASP B 1 30 ? 8.367 -3.633 2.889 1 97.62 30 ASP B C 1
ATOM 838 O O . ASP B 1 30 ? 7.426 -4.316 3.299 1 97.62 30 ASP B O 1
ATOM 842 N N . GLU B 1 31 ? 9.086 -4.035 1.949 1 94.69 31 GLU B N 1
ATOM 843 C CA . GLU B 1 31 ? 8.797 -5.227 1.153 1 94.69 31 GLU B CA 1
ATOM 844 C C . GLU B 1 31 ? 8.797 -6.484 2.02 1 94.69 31 GLU B C 1
ATOM 846 O O . GLU B 1 31 ? 8.039 -7.418 1.762 1 94.69 31 GLU B O 1
ATOM 851 N N . LYS B 1 32 ? 9.578 -6.551 3.01 1 94.31 32 LYS B N 1
ATOM 852 C CA . LYS B 1 32 ? 9.734 -7.746 3.836 1 94.31 32 LYS B CA 1
ATOM 853 C C . LYS B 1 32 ? 8.555 -7.914 4.789 1 94.31 32 LYS B C 1
ATOM 855 O O . LYS B 1 32 ? 8 -9.008 4.914 1 94.31 32 LYS B O 1
ATOM 860 N N . THR B 1 33 ? 8.172 -6.84 5.371 1 95.12 33 THR B N 1
ATOM 861 C CA . THR B 1 33 ? 7.145 -6.945 6.395 1 95.12 33 THR B CA 1
ATOM 862 C C . THR B 1 33 ? 5.766 -6.664 5.809 1 95.12 33 THR B C 1
ATOM 864 O O . THR B 1 33 ? 4.746 -7.043 6.391 1 95.12 33 THR B O 1
ATOM 867 N N . GLY B 1 34 ? 5.707 -5.977 4.688 1 96.31 34 GLY B N 1
ATOM 868 C CA . GLY B 1 34 ? 4.434 -5.559 4.125 1 96.31 34 GLY B CA 1
ATOM 869 C C . GLY B 1 34 ? 3.809 -4.391 4.867 1 96.31 34 GLY B C 1
ATOM 870 O O . GLY B 1 34 ? 2.588 -4.215 4.84 1 96.31 34 GLY B O 1
ATOM 871 N N . ARG B 1 35 ? 4.594 -3.65 5.586 1 97.19 35 ARG B N 1
ATOM 872 C CA . ARG B 1 35 ? 4.098 -2.482 6.309 1 97.19 35 ARG B CA 1
ATOM 873 C C . ARG B 1 35 ? 4.363 -1.201 5.523 1 97.19 35 ARG B C 1
ATOM 875 O O . ARG B 1 35 ? 5.426 -1.044 4.922 1 97.19 35 ARG B O 1
ATOM 882 N N . ILE B 1 36 ? 3.365 -0.295 5.625 1 98.19 36 ILE B N 1
ATOM 883 C CA . ILE B 1 36 ? 3.592 1.033 5.066 1 98.19 36 ILE B CA 1
ATOM 884 C C . ILE B 1 36 ? 4.531 1.822 5.977 1 98.19 36 ILE B C 1
ATOM 886 O O . ILE B 1 36 ? 4.281 1.947 7.176 1 98.19 36 ILE B O 1
ATOM 890 N N . ILE B 1 37 ? 5.574 2.334 5.352 1 97.44 37 ILE B N 1
ATOM 891 C CA . ILE B 1 37 ? 6.543 3.152 6.074 1 97.44 37 ILE B CA 1
ATOM 892 C C . ILE B 1 37 ? 6.086 4.609 6.078 1 97.44 37 ILE B C 1
ATOM 894 O O . ILE B 1 37 ? 6.059 5.258 7.125 1 97.44 37 ILE B O 1
ATOM 898 N N . SER B 1 38 ? 5.734 5.133 4.93 1 96.62 38 SER B N 1
ATOM 899 C CA . SER B 1 38 ? 5.363 6.539 4.805 1 96.62 38 SER B CA 1
ATOM 900 C C . SER B 1 38 ? 4.406 6.758 3.637 1 96.62 38 SER B C 1
ATOM 902 O O . SER B 1 38 ? 4.281 5.898 2.762 1 96.62 38 SER B O 1
ATOM 904 N N . LEU B 1 39 ? 3.725 7.863 3.721 1 96.44 39 LEU B N 1
ATOM 905 C CA . LEU B 1 39 ? 2.984 8.414 2.592 1 96.44 39 LEU B CA 1
ATOM 906 C C . LEU B 1 39 ? 3.844 9.398 1.806 1 96.44 39 LEU B C 1
ATOM 908 O O . LEU B 1 39 ? 4.559 10.219 2.395 1 96.44 39 LEU B O 1
ATOM 912 N N . ASN B 1 40 ? 3.871 9.211 0.492 1 94.94 40 ASN B N 1
ATOM 913 C CA . ASN B 1 40 ? 4.324 10.297 -0.376 1 94.94 40 ASN B CA 1
ATOM 914 C C . ASN B 1 40 ? 3.186 11.242 -0.732 1 94.94 40 ASN B C 1
ATOM 916 O O . ASN B 1 40 ? 2.127 10.805 -1.188 1 94.94 40 ASN B O 1
ATOM 920 N N . ILE B 1 41 ? 3.438 12.516 -0.524 1 94.69 41 ILE B N 1
ATOM 921 C CA . ILE B 1 41 ? 2.299 13.422 -0.632 1 94.69 41 ILE B CA 1
ATOM 922 C C . ILE B 1 41 ? 2.604 14.516 -1.654 1 94.69 41 ILE B C 1
ATOM 924 O O . ILE B 1 41 ? 3.77 14.789 -1.948 1 94.69 41 ILE B O 1
ATOM 928 N N . GLU B 1 42 ? 1.609 14.992 -2.285 1 93.19 42 GLU B N 1
ATOM 929 C CA . GLU B 1 42 ? 1.61 16.281 -2.961 1 93.19 42 GLU B CA 1
ATOM 930 C C . GLU B 1 42 ? 1.174 17.406 -2.018 1 93.19 42 GLU B C 1
ATOM 932 O O . GLU B 1 42 ? -0.012 17.531 -1.71 1 93.19 42 GLU B O 1
ATOM 937 N N . PRO B 1 43 ? 2.092 18.172 -1.668 1 91.94 43 PRO B N 1
ATOM 938 C CA . PRO B 1 43 ? 1.759 19.188 -0.667 1 91.94 43 PRO B CA 1
ATOM 939 C C . PRO B 1 43 ? 0.798 20.25 -1.201 1 91.94 43 PRO B C 1
ATOM 941 O O . PRO B 1 43 ? 0.873 20.609 -2.375 1 91.94 43 PRO B O 1
ATOM 944 N N . SER B 1 44 ? -0.089 20.703 -0.255 1 92.19 44 SER B N 1
ATOM 945 C CA . SER B 1 44 ? -0.897 21.875 -0.569 1 92.19 44 SER B CA 1
ATOM 946 C C . SER B 1 44 ? -0.067 23.156 -0.498 1 92.19 44 SER B C 1
ATOM 948 O O . SER B 1 44 ? 0.987 23.172 0.142 1 92.19 44 SER B O 1
ATOM 950 N N . GLU B 1 45 ? -0.543 24.156 -1.217 1 89.75 45 GLU B N 1
ATOM 951 C CA . GLU B 1 45 ? 0.125 25.453 -1.146 1 89.75 45 GLU B CA 1
ATOM 952 C C . GLU B 1 45 ? 0.167 25.969 0.287 1 89.75 45 GLU B C 1
ATOM 954 O O . GLU B 1 45 ? 1.101 26.672 0.668 1 89.75 45 GLU B O 1
ATOM 959 N N . GLN B 1 46 ? -0.795 25.594 1.093 1 89.44 46 GLN B N 1
ATOM 960 C CA . GLN B 1 46 ? -0.928 26.094 2.459 1 89.44 46 GLN B CA 1
ATOM 961 C C . GLN B 1 46 ? -0.249 25.156 3.453 1 89.44 46 GLN B C 1
ATOM 963 O O . GLN B 1 46 ? -0.3 25.375 4.664 1 89.44 46 GLN B O 1
ATOM 968 N N . SER B 1 47 ? 0.301 24.156 3.023 1 90.25 47 SER B N 1
ATOM 969 C CA . SER B 1 47 ? 0.875 23.141 3.9 1 90.25 47 SER B CA 1
ATOM 970 C C . SER B 1 47 ? 1.979 23.719 4.773 1 90.25 47 SER B C 1
ATOM 972 O O . SER B 1 47 ? 2.852 24.438 4.285 1 90.25 47 SER B O 1
ATOM 974 N N . PRO B 1 48 ? 1.955 23.375 6.016 1 86.25 48 PRO B N 1
ATOM 975 C CA . PRO B 1 48 ? 3.082 23.797 6.855 1 86.25 48 PRO B CA 1
ATOM 976 C C . PRO B 1 48 ? 4.359 23.016 6.551 1 86.25 48 PRO B C 1
ATOM 978 O O . PRO B 1 48 ? 5.434 23.375 7.051 1 86.25 48 PRO B O 1
ATOM 981 N N . ILE B 1 49 ? 4.195 21.969 5.824 1 80.06 49 ILE B N 1
ATOM 982 C CA . ILE B 1 49 ? 5.352 21.172 5.434 1 80.06 49 ILE B CA 1
ATOM 983 C C . ILE B 1 49 ? 5.977 21.75 4.164 1 80.06 49 ILE B C 1
ATOM 985 O O . ILE B 1 49 ? 5.285 21.969 3.166 1 80.06 49 ILE B O 1
ATOM 989 N N . SER B 1 50 ? 7.277 22.078 4.285 1 74.38 50 SER B N 1
ATOM 990 C CA . SER B 1 50 ? 7.973 22.625 3.117 1 74.38 50 SER B CA 1
ATOM 991 C C . SER B 1 50 ? 8.234 21.531 2.086 1 74.38 50 SER B C 1
ATOM 993 O O . SER B 1 50 ? 8.625 20.406 2.443 1 74.38 50 SER B O 1
ATOM 995 N N . PRO B 1 51 ? 7.746 21.891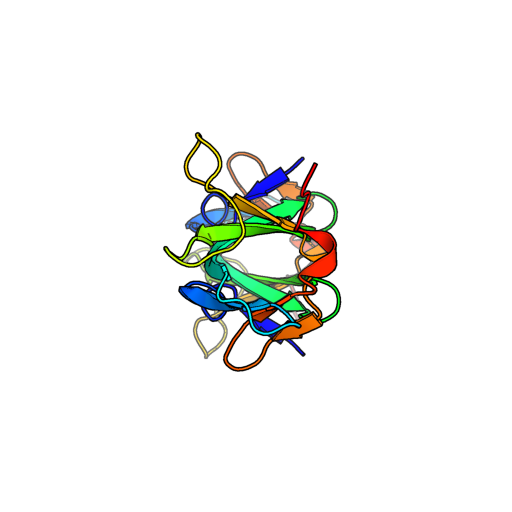 0.893 1 68 51 PRO B N 1
ATOM 996 C CA . PRO B 1 51 ? 8.078 20.906 -0.137 1 68 51 PRO B CA 1
ATOM 997 C C . PRO B 1 51 ? 9.57 20.594 -0.193 1 68 51 PRO B C 1
ATOM 999 O O . PRO B 1 51 ? 10.398 21.484 0.02 1 68 51 PRO B O 1
ATOM 1002 N N . SER B 1 52 ? 9.938 19.328 0.093 1 63.03 52 SER B N 1
ATOM 1003 C CA . SER B 1 52 ? 11.352 19.031 -0.135 1 63.03 52 SER B CA 1
ATOM 1004 C C . SER B 1 52 ? 11.742 19.281 -1.589 1 63.03 52 SER B C 1
ATOM 1006 O O . SER B 1 52 ? 10.891 19.266 -2.479 1 63.03 52 SER B O 1
ATOM 1008 N N . SER B 1 53 ? 12.938 19.875 -1.689 1 56.88 53 SER B N 1
ATOM 1009 C CA . SER B 1 53 ? 13.484 20.188 -3.008 1 56.88 53 SER B CA 1
ATOM 1010 C C . SER B 1 53 ? 13.141 19.094 -4.02 1 56.88 53 SER B C 1
ATOM 1012 O O . SER B 1 53 ? 13.047 19.359 -5.219 1 56.88 53 SER B O 1
ATOM 1014 N N . GLU B 1 54 ? 13.133 17.891 -3.584 1 56.56 54 GLU B N 1
ATOM 1015 C CA . GLU B 1 54 ? 12.969 16.844 -4.594 1 56.56 54 GLU B CA 1
ATOM 1016 C C . GLU B 1 54 ? 11.492 16.484 -4.777 1 56.56 54 GLU B C 1
ATOM 1018 O O . GLU B 1 54 ? 11.164 15.578 -5.539 1 56.56 54 GLU B O 1
ATOM 1023 N N . ASN B 1 55 ? 10.523 17.453 -4.523 1 55.09 55 ASN B N 1
ATOM 1024 C CA . ASN B 1 55 ? 9.125 17.469 -4.941 1 55.09 55 ASN B CA 1
ATOM 1025 C C . ASN B 1 55 ? 8.297 16.422 -4.207 1 55.09 55 ASN B C 1
ATOM 1027 O O . ASN B 1 55 ? 7.137 16.188 -4.551 1 55.09 55 ASN B O 1
ATOM 1031 N N . TYR B 1 56 ? 8.844 15.492 -3.479 1 60.5 56 TYR B N 1
ATOM 1032 C CA . TYR B 1 56 ? 7.992 14.531 -2.787 1 60.5 56 TYR B CA 1
ATOM 1033 C C . TYR B 1 56 ? 8.172 14.633 -1.276 1 60.5 56 TYR B C 1
ATOM 1035 O O . TYR B 1 56 ? 9.273 14.883 -0.792 1 60.5 56 TYR B O 1
ATOM 1043 N N . THR B 1 57 ? 7.125 15.086 -0.611 1 82.94 57 THR B N 1
ATOM 1044 C CA . THR B 1 57 ? 7.176 15.102 0.846 1 82.94 57 THR B CA 1
ATOM 1045 C C . THR B 1 57 ? 6.699 13.773 1.421 1 82.94 57 THR B C 1
ATOM 1047 O O . THR B 1 57 ? 5.797 13.141 0.868 1 82.94 57 THR B O 1
ATOM 1050 N N . PHE B 1 58 ? 7.445 13.359 2.381 1 89.44 58 PHE B N 1
ATOM 1051 C CA . PHE B 1 58 ? 7.152 12.102 3.051 1 89.44 58 PHE B CA 1
ATOM 1052 C C . PHE B 1 58 ? 6.512 12.352 4.414 1 89.44 58 PHE B C 1
ATOM 1054 O O . PHE B 1 58 ? 6.992 13.18 5.188 1 89.44 58 PHE B O 1
ATOM 1061 N N . VAL B 1 59 ? 5.395 11.711 4.664 1 93.06 59 VAL B N 1
ATOM 1062 C CA . VAL B 1 59 ? 4.727 11.703 5.961 1 93.06 59 VAL B CA 1
ATOM 1063 C C . VAL B 1 59 ? 4.762 10.289 6.551 1 93.06 59 VAL B C 1
ATOM 1065 O O . VAL B 1 59 ? 4.199 9.359 5.977 1 93.06 59 VAL B O 1
ATOM 1068 N N . PRO B 1 60 ? 5.418 10.156 7.703 1 96 60 PRO B N 1
ATOM 1069 C CA . PRO B 1 60 ? 5.43 8.82 8.305 1 96 60 PRO B CA 1
ATOM 1070 C C . PRO B 1 60 ? 4.027 8.297 8.594 1 96 60 PRO B C 1
ATOM 1072 O O . PRO B 1 60 ? 3.191 9.023 9.133 1 96 60 PRO B O 1
ATOM 1075 N N . TYR B 1 61 ? 3.824 6.992 8.258 1 97.31 61 TYR B N 1
ATOM 1076 C CA . TYR B 1 61 ? 2.484 6.441 8.43 1 97.31 61 TYR B CA 1
ATOM 1077 C C . TYR B 1 61 ? 2.088 6.422 9.906 1 97.31 61 TYR B C 1
ATOM 1079 O O . TYR B 1 61 ? 0.908 6.543 10.234 1 97.31 61 TYR B O 1
ATOM 1087 N N . ARG B 1 62 ? 3.025 6.273 10.781 1 97 62 ARG B N 1
ATOM 1088 C CA . ARG B 1 62 ? 2.752 6.203 12.211 1 97 62 ARG B CA 1
ATOM 1089 C C . ARG B 1 62 ? 2.084 7.48 12.711 1 97 62 ARG B C 1
ATOM 1091 O O . ARG B 1 62 ? 1.538 7.512 13.812 1 97 62 ARG B O 1
ATOM 1098 N N . THR B 1 63 ? 2.186 8.539 11.93 1 96.81 63 THR B N 1
ATOM 1099 C CA . THR B 1 63 ? 1.553 9.781 12.359 1 96.81 63 THR B CA 1
ATOM 1100 C C . THR B 1 63 ? 0.067 9.781 12.008 1 96.81 63 THR B C 1
ATOM 1102 O O . THR B 1 63 ? -0.686 10.641 12.469 1 96.81 63 THR B O 1
ATOM 1105 N N . VAL B 1 64 ? -0.381 8.914 11.148 1 97.88 64 VAL B N 1
ATOM 1106 C CA . VAL B 1 64 ? -1.785 8.828 10.758 1 97.88 64 VAL B CA 1
ATOM 1107 C C . VAL B 1 64 ? -2.629 8.414 11.961 1 97.88 64 VAL B C 1
ATOM 1109 O O . VAL B 1 64 ? -2.34 7.406 12.617 1 97.88 64 VAL B O 1
ATOM 1112 N N . THR B 1 65 ? -3.699 9.156 12.195 1 97.06 65 THR B N 1
ATOM 1113 C CA . THR B 1 65 ? -4.512 8.898 13.375 1 97.06 65 THR B CA 1
ATOM 1114 C C . THR B 1 65 ? -5.906 8.414 12.977 1 97.06 65 THR B C 1
ATOM 1116 O O . THR B 1 65 ? -6.578 7.73 13.75 1 97.06 65 THR B O 1
ATOM 1119 N N . ALA B 1 66 ? -6.355 8.797 11.781 1 96.44 66 ALA B N 1
ATOM 1120 C CA . ALA B 1 66 ? -7.668 8.375 11.297 1 96.44 66 ALA B CA 1
ATOM 1121 C C . ALA B 1 66 ? -7.766 8.508 9.781 1 96.44 66 ALA B C 1
ATOM 1123 O O . ALA B 1 66 ? -7.16 9.406 9.195 1 96.44 66 ALA B O 1
ATOM 1124 N N . ILE B 1 67 ? -8.547 7.598 9.203 1 97.69 67 ILE B N 1
ATOM 1125 C CA . ILE B 1 67 ? -8.898 7.688 7.789 1 97.69 67 ILE B CA 1
ATOM 1126 C C . ILE B 1 67 ? -10.398 7.484 7.617 1 97.69 67 ILE B C 1
ATOM 1128 O O . ILE B 1 67 ? -10.938 6.434 7.973 1 97.69 67 ILE B O 1
ATOM 1132 N N . ARG B 1 68 ? -11.055 8.398 7.035 1 94.69 68 ARG B N 1
ATOM 1133 C CA . ARG B 1 68 ? -12.445 8.32 6.617 1 94.69 68 ARG B CA 1
ATOM 1134 C C . ARG B 1 68 ? -12.648 8.984 5.262 1 94.69 68 ARG B C 1
ATOM 1136 O O . ARG B 1 68 ? -12.375 8.383 4.223 1 94.69 68 ARG B O 1
ATOM 1143 N N . ASP B 1 69 ? -13.078 10.227 5.297 1 96.81 69 ASP B N 1
ATOM 1144 C CA . ASP B 1 69 ? -13.141 10.984 4.055 1 96.81 69 ASP B CA 1
ATOM 1145 C C . ASP B 1 69 ? -11.789 11.641 3.746 1 96.81 69 ASP B C 1
ATOM 1147 O O . ASP B 1 69 ? -11.461 11.867 2.58 1 96.81 69 ASP B O 1
ATOM 1151 N N . VAL B 1 70 ? -11.102 11.953 4.789 1 98.12 70 VAL B N 1
ATOM 1152 C CA . VAL B 1 70 ? -9.742 12.477 4.699 1 98.12 70 VAL B CA 1
ATOM 1153 C C . VAL B 1 70 ? -8.805 11.633 5.562 1 98.12 70 VAL B C 1
ATOM 1155 O O . VAL B 1 70 ? -9.258 10.789 6.34 1 98.12 70 VAL B O 1
ATOM 1158 N N . VAL B 1 71 ? -7.512 11.836 5.32 1 98.44 71 VAL B N 1
ATOM 1159 C CA . VAL B 1 7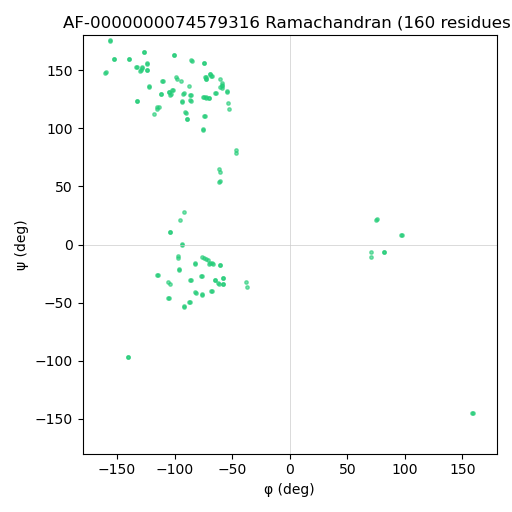1 ? -6.484 11.281 6.199 1 98.44 71 VAL B CA 1
ATOM 1160 C C . VAL B 1 71 ? -6.094 12.32 7.25 1 98.44 71 VAL B C 1
ATOM 1162 O O . VAL B 1 71 ? -5.645 13.414 6.914 1 98.44 71 VAL B O 1
ATOM 1165 N N . VAL B 1 72 ? -6.23 11.953 8.453 1 98.31 72 VAL B N 1
ATOM 1166 C CA . VAL B 1 72 ? -5.832 12.836 9.547 1 98.31 72 VAL B CA 1
ATOM 1167 C C . VAL B 1 72 ? -4.48 12.391 10.102 1 98.31 72 VAL B C 1
ATOM 1169 O O . VAL B 1 72 ? -4.27 11.203 10.367 1 98.31 72 VAL B O 1
ATOM 1172 N N . ILE B 1 73 ? -3.572 13.391 10.273 1 97.5 73 ILE B N 1
ATOM 1173 C CA . ILE B 1 73 ? -2.271 13.055 10.844 1 97.5 73 ILE B CA 1
ATOM 1174 C C . ILE B 1 73 ? -2.02 13.906 12.086 1 97.5 73 ILE B C 1
ATOM 1176 O O . ILE B 1 73 ? -2.623 14.969 12.258 1 97.5 73 ILE B O 1
ATOM 1180 N N . ASP B 1 74 ? -1.175 13.359 12.93 1 96.88 74 ASP B N 1
ATOM 1181 C CA . ASP B 1 74 ? -0.659 14.141 14.055 1 96.88 74 ASP B CA 1
ATOM 1182 C C . ASP B 1 74 ? 0.391 15.148 13.586 1 96.88 74 ASP B C 1
ATOM 1184 O O . ASP B 1 74 ? 1.566 14.805 13.438 1 96.88 74 ASP B O 1
ATOM 1188 N N . GLU B 1 75 ? -0.022 16.281 13.43 1 92.44 75 GLU B N 1
ATOM 1189 C CA . GLU B 1 75 ? 0.864 17.266 12.805 1 92.44 75 GLU B CA 1
ATOM 1190 C C . GLU B 1 75 ? 1.945 17.719 13.781 1 92.44 75 GLU B C 1
ATOM 1192 O O . GLU B 1 75 ? 2.924 18.359 13.375 1 92.44 75 GLU B O 1
ATOM 1197 N N . SER B 1 76 ? 1.882 17.438 15.016 1 91.56 76 SER B N 1
ATOM 1198 C CA . SER B 1 76 ? 2.924 17.781 15.984 1 91.56 76 SER B CA 1
ATOM 1199 C C . SER B 1 76 ? 4.18 16.938 15.742 1 91.56 76 SER B C 1
ATOM 1201 O O . SER B 1 76 ? 5.266 17.297 16.219 1 91.56 76 SER B O 1
ATOM 1203 N N . LYS B 1 77 ? 4.02 15.906 15.016 1 88.31 77 LYS B N 1
ATOM 1204 C CA . LYS B 1 77 ? 5.133 14.992 14.789 1 88.31 77 LYS B CA 1
ATOM 1205 C C . LYS B 1 77 ? 5.828 15.297 13.461 1 88.31 77 LYS B C 1
ATOM 1207 O O . LYS B 1 77 ? 6.82 14.656 13.117 1 88.31 77 LYS B O 1
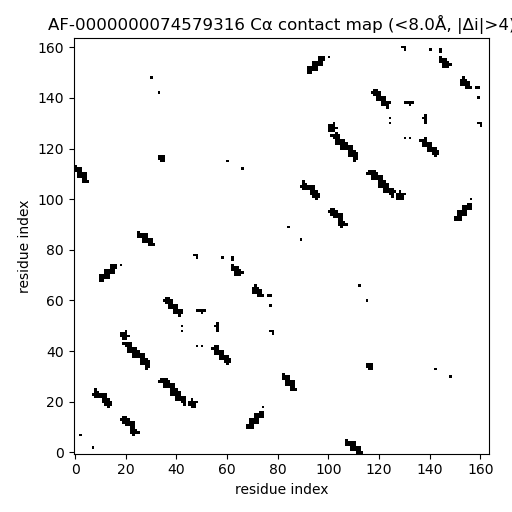ATOM 1212 N N . ILE B 1 78 ? 5.355 16.078 12.633 1 80.88 78 ILE B N 1
ATOM 1213 C CA . ILE B 1 78 ? 5.965 16.359 11.336 1 80.88 78 ILE B CA 1
ATOM 1214 C C . ILE B 1 78 ? 6.613 17.75 11.359 1 80.88 78 ILE B C 1
ATOM 1216 O O . ILE B 1 78 ? 7.465 18.047 10.523 1 80.88 78 ILE B O 1
ATOM 1220 N N . ASN B 1 79 ? 6.176 18.766 12.055 1 63.91 79 ASN B N 1
ATOM 1221 C CA . ASN B 1 79 ? 6.656 20.141 12.148 1 63.91 79 ASN B CA 1
ATOM 1222 C C . ASN B 1 79 ? 8.078 20.203 12.695 1 63.91 79 ASN B C 1
ATOM 1224 O O . ASN B 1 79 ? 8.328 19.781 13.836 1 63.91 79 ASN B O 1
ATOM 1228 N N . ALA B 1 80 ? 9.133 19.656 11.977 1 51.31 80 ALA B N 1
ATOM 1229 C CA . ALA B 1 80 ? 10.43 20.062 12.508 1 51.31 80 ALA B CA 1
ATOM 1230 C C . ALA B 1 80 ? 10.602 21.578 12.43 1 51.31 80 ALA B C 1
ATOM 1232 O O . ALA B 1 80 ? 10.797 22.125 11.344 1 51.31 80 ALA B O 1
ATOM 1233 N N . LYS B 1 81 ? 9.859 22.484 12.859 1 45.03 81 LYS B N 1
ATOM 1234 C CA . LYS B 1 81 ? 10.461 23.797 13.102 1 45.03 81 LYS B CA 1
ATOM 1235 C C . LYS B 1 81 ? 11.781 23.656 13.867 1 45.03 81 LYS B C 1
ATOM 1237 O O . LYS B 1 81 ? 11.797 23.172 14.992 1 45.03 81 LYS B O 1
ATOM 1242 N N . ALA B 1 82 ? 12.93 23.297 13.266 1 36.19 82 ALA B N 1
ATOM 1243 C CA . ALA B 1 82 ? 14.18 23.828 13.797 1 36.19 82 ALA B CA 1
ATOM 1244 C C . ALA B 1 82 ? 14.219 25.344 13.672 1 36.19 82 ALA B C 1
ATOM 1246 O O . ALA B 1 82 ? 13.703 25.922 12.711 1 36.19 82 ALA B O 1
#

Radius of gyration: 17.44 Å; Cα contacts (8 Å, |Δi|>4): 363; chains: 2; bounding box: 31×55×34 Å

InterPro domains:
  IPR011033 PRC-barrel-like superfamily [SSF50346] (3-75)
  IPR027275 PRC-barrel domain [PF05239] (5-77)

Secondary structure (DSSP, 8-state):
-EEEHHHHTT-EEEETTS-EEEEEEEEEEETTTTEEEEEEEEE-TT-SSPPPTTS-EEEEGGGEEEESSSEEE-GGGT----/-EEEHHHHTT-EEEETTS-EEEEEEEEEEETTTTEEEEEEEEE-TT-SSPPPTTS-EEEEGGGEEEESSSEEE-GGGT----

Organism: Methanococcus maripaludis (strain DSM 14266 / JCM 13030 / NBRC 101832 / S2 / LL) (NCBI:txid267377)

Sequence (164 aa):
MKLSFKSLNGRSIVGSLGSIIGTVDDIVIDEKTGRIISLNIEPSEQSPISPSSENYTFVPYRTVTAIRDVVVIDESKINAKAMKLSFKSLNGRSIVGSLGSIIGTVDDIVIDEKTGRIISLNIEPSEQSPISPSSENYTFVPYRTVTAIRDVVVIDESKINAKA

Nearest PDB structures (foldseek):
  8onw-assembly2_C  TM=8.879E-01  e=7.491E-08  Archaeoglobus fulgidus
  8qzo-assembly3_D  TM=8.732E-01  e=1.181E-06  Archaeoglobus fulgidus
  8qzo-assembly2_B  TM=8.879E-01  e=1.996E-06  Archaeoglobus fulgidus
  8qzo-assembly4_F  TM=8.367E-01  e=2.276E-06  Archaeoglobus fulgidus
  8qzo-assembly1_A  TM=8.746E-01  e=5.707E-06  Archaeoglobus fulgidus

pLDDT: mean 89.78, std 13.76, range [36.19, 98.44]